Protein AF-A0A0H5QD38-F1 (afdb_monomer_lite)

Organism: Neisseria meningitidis serogroup B (NCBI:txid491)

Secondary structure (DSSP, 8-state):
---PPP---HHHHHHHHHHHHHHHHHHHS---EEETTEEE-SS-HHHHHHHHHHHHHHHHHHHGGG-

Radius of gyration: 16.7 Å; chains: 1; bounding box: 36×15×53 Å

pLDDT: mean 86.31, std 11.62, range [50.41, 96.12]

Sequence (67 aa):
MEKRKIPFGKQEIDDDMDKVSALKRKFKDISEIKVGDGWEYPFNYEQGMKELDEVLLKYIPFFEEER

Structure (mmCIF, N/CA/C/O backbone):
data_AF-A0A0H5QD38-F1
#
_entry.id   AF-A0A0H5QD38-F1
#
loop_
_atom_site.group_PDB
_atom_site.id
_atom_site.type_symbol
_atom_site.label_atom_id
_atom_site.label_alt_id
_atom_site.label_comp_id
_atom_site.label_asym_id
_atom_site.label_entity_id
_atom_site.label_seq_id
_atom_site.pdbx_PDB_ins_code
_atom_site.Cartn_x
_atom_site.Cartn_y
_atom_site.Cartn_z
_atom_site.occupancy
_atom_site.B_iso_or_equiv
_atom_site.auth_seq_id
_atom_site.auth_comp_id
_atom_site.auth_asym_id
_atom_site.auth_atom_id
_atom_site.pdbx_PDB_model_num
ATOM 1 N N . MET A 1 1 ? -8.190 -7.862 28.593 1.00 50.50 1 MET A N 1
ATOM 2 C CA . MET A 1 1 ? -7.920 -6.756 27.657 1.00 50.50 1 MET A CA 1
ATOM 3 C C . MET A 1 1 ? -9.064 -6.740 26.664 1.00 50.50 1 MET A C 1
ATOM 5 O O . MET A 1 1 ? -9.331 -7.776 26.063 1.00 50.50 1 MET A O 1
ATOM 9 N N . GLU A 1 2 ? -9.830 -5.653 26.595 1.00 57.00 2 GLU A N 1
ATOM 10 C CA . GLU A 1 2 ? -10.841 -5.513 25.544 1.00 57.00 2 GLU A CA 1
ATOM 11 C C . GLU A 1 2 ? -10.111 -5.392 24.209 1.00 57.00 2 GLU A C 1
ATOM 13 O O . GLU A 1 2 ? -9.216 -4.562 24.077 1.00 57.00 2 GLU A O 1
ATOM 18 N N . LYS A 1 3 ? -10.462 -6.233 23.231 1.00 59.97 3 LYS A N 1
ATOM 19 C CA . LYS A 1 3 ? -9.960 -6.080 21.864 1.00 59.97 3 LYS A CA 1
ATOM 20 C C . LYS A 1 3 ? -1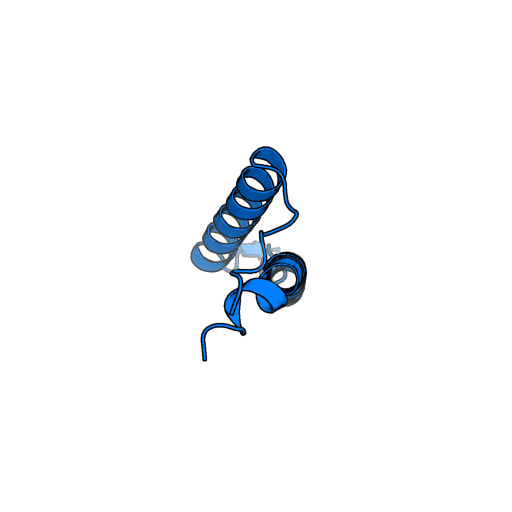0.370 -4.690 21.389 1.00 59.97 3 LYS A C 1
ATOM 22 O O . LYS A 1 3 ? -11.572 -4.445 21.243 1.00 59.97 3 LYS A O 1
ATOM 27 N N . ARG A 1 4 ? -9.412 -3.783 21.169 1.00 63.16 4 ARG A N 1
ATOM 28 C CA . ARG A 1 4 ? -9.709 -2.497 20.532 1.00 63.16 4 ARG A CA 1
ATOM 29 C C . ARG A 1 4 ? -10.415 -2.792 19.218 1.00 63.16 4 ARG A C 1
ATOM 31 O O . ARG A 1 4 ? -9.890 -3.499 18.360 1.00 63.16 4 ARG A O 1
ATOM 38 N N . LYS A 1 5 ? -11.643 -2.296 19.078 1.00 71.31 5 LYS A N 1
ATOM 39 C CA . LYS A 1 5 ? -12.339 -2.375 17.798 1.00 71.31 5 LYS A CA 1
ATOM 40 C C . LYS A 1 5 ? -11.590 -1.473 16.834 1.00 71.31 5 LYS A C 1
ATOM 42 O O . LYS A 1 5 ? -11.419 -0.289 17.114 1.00 71.31 5 LYS A O 1
ATOM 47 N N . ILE A 1 6 ? -11.151 -2.049 15.722 1.00 77.06 6 ILE A N 1
ATOM 48 C CA . ILE A 1 6 ? -10.613 -1.290 14.600 1.00 77.06 6 ILE A CA 1
ATOM 49 C C . ILE A 1 6 ? -11.690 -0.259 14.200 1.00 77.06 6 ILE A C 1
ATOM 51 O O . ILE A 1 6 ? -12.825 -0.664 13.938 1.00 77.06 6 ILE A O 1
ATOM 55 N N . PRO A 1 7 ? -11.392 1.054 14.205 1.00 84.19 7 PRO A N 1
ATOM 56 C CA . PRO A 1 7 ? -12.375 2.117 13.996 1.00 84.19 7 PRO A CA 1
ATOM 57 C C . PRO A 1 7 ? -12.673 2.368 12.511 1.00 84.19 7 PRO A C 1
ATOM 59 O O . PRO A 1 7 ? -13.314 3.361 12.181 1.00 84.19 7 PRO A O 1
ATOM 62 N N . PHE A 1 8 ? -12.207 1.487 11.626 1.00 88.50 8 PHE A N 1
ATOM 63 C CA . PHE A 1 8 ? -12.374 1.597 10.182 1.00 88.50 8 PHE A CA 1
ATOM 64 C C . PHE A 1 8 ? -13.627 0.850 9.729 1.00 88.50 8 PHE A C 1
ATOM 66 O O . PHE A 1 8 ? -13.938 -0.251 10.198 1.00 88.50 8 PHE A O 1
ATOM 73 N N . GLY A 1 9 ? -14.364 1.460 8.804 1.00 91.06 9 GLY A N 1
ATOM 74 C CA . GLY A 1 9 ? -15.503 0.812 8.163 1.00 91.06 9 GLY A CA 1
ATOM 75 C C . GLY A 1 9 ? -15.051 -0.303 7.217 1.00 91.06 9 GLY A C 1
ATOM 76 O O . GLY A 1 9 ? -13.919 -0.304 6.743 1.00 91.06 9 GLY A O 1
ATOM 77 N N . LYS A 1 10 ? -15.957 -1.227 6.872 1.00 91.56 10 LYS A N 1
ATOM 78 C CA . LYS A 1 10 ? -15.658 -2.302 5.908 1.00 91.56 10 LYS A CA 1
ATOM 79 C C . LYS A 1 10 ? -15.082 -1.763 4.589 1.00 91.56 10 LYS A C 1
ATOM 81 O O . LYS A 1 10 ? -14.081 -2.281 4.122 1.00 91.56 10 LYS A O 1
ATOM 86 N N . GLN A 1 11 ? -15.694 -0.716 4.029 1.00 94.12 11 GLN A N 1
ATOM 87 C CA . GLN A 1 11 ? -15.243 -0.124 2.767 1.00 94.12 11 GLN A CA 1
ATOM 88 C C . GLN A 1 11 ? -13.817 0.430 2.865 1.00 94.12 11 GLN A C 1
ATOM 90 O O . GLN A 1 11 ? -13.028 0.230 1.957 1.00 94.12 11 GLN A O 1
ATOM 95 N N . GLU A 1 12 ? -13.476 1.085 3.975 1.00 93.88 12 GLU A N 1
ATOM 96 C CA . GLU A 1 12 ? -12.136 1.643 4.183 1.00 93.88 12 GLU A CA 1
ATOM 97 C C . GLU A 1 12 ? -11.075 0.538 4.264 1.00 93.88 12 GLU A C 1
ATOM 99 O O . GLU A 1 12 ? -9.999 0.667 3.684 1.00 93.88 12 GLU A O 1
ATOM 104 N N . ILE A 1 13 ? -11.409 -0.575 4.923 1.00 92.38 13 ILE A N 1
ATOM 105 C CA . ILE A 1 13 ? -10.546 -1.757 4.987 1.00 92.38 13 ILE A CA 1
ATOM 106 C C . ILE A 1 13 ? -10.378 -2.378 3.597 1.00 92.38 13 ILE A C 1
ATOM 108 O O . ILE A 1 13 ? -9.256 -2.699 3.209 1.00 92.38 13 ILE A O 1
ATOM 112 N N . ASP A 1 14 ? -11.468 -2.536 2.843 1.00 94.94 14 ASP A N 1
ATOM 113 C CA . ASP A 1 14 ? -11.431 -3.091 1.486 1.00 94.94 14 ASP A CA 1
ATOM 114 C C . ASP A 1 14 ? -10.567 -2.204 0.558 1.00 94.94 14 ASP A C 1
ATOM 116 O O . ASP A 1 14 ? -9.674 -2.710 -0.124 1.00 94.94 14 ASP A O 1
ATOM 120 N N . ASP A 1 15 ? -10.734 -0.877 0.616 1.00 95.56 15 ASP A N 1
ATOM 121 C CA . ASP A 1 15 ? -9.954 0.090 -0.170 1.00 95.56 15 ASP A CA 1
ATOM 122 C C . ASP A 1 15 ? -8.452 0.059 0.185 1.00 95.56 15 ASP A C 1
ATOM 124 O O . ASP A 1 15 ? -7.584 0.128 -0.692 1.00 95.56 15 ASP A O 1
ATOM 128 N N . ASP A 1 16 ? -8.116 -0.039 1.474 1.00 94.94 16 ASP A N 1
ATOM 129 C CA . ASP A 1 16 ? -6.727 -0.145 1.931 1.00 94.94 16 ASP A CA 1
ATOM 130 C C . ASP A 1 16 ? -6.097 -1.491 1.514 1.00 94.94 16 ASP A C 1
ATOM 132 O O . ASP A 1 16 ? -4.934 -1.534 1.098 1.00 94.94 16 ASP A O 1
ATOM 136 N N . MET A 1 17 ? -6.862 -2.587 1.540 1.00 94.25 17 MET A N 1
ATOM 137 C CA . MET A 1 17 ? -6.416 -3.900 1.055 1.00 94.25 17 MET A CA 1
ATOM 138 C C . MET A 1 17 ? -6.181 -3.921 -0.459 1.00 94.25 17 MET A C 1
ATOM 140 O O . MET A 1 17 ? -5.224 -4.556 -0.929 1.00 94.25 17 MET A O 1
ATOM 144 N N . ASP A 1 18 ? -6.998 -3.200 -1.225 1.00 96.12 18 ASP A N 1
ATOM 145 C CA . ASP A 1 18 ? -6.799 -3.011 -2.661 1.00 96.12 18 ASP A CA 1
ATOM 146 C C . ASP A 1 18 ? -5.509 -2.231 -2.947 1.00 96.12 18 ASP A C 1
ATOM 148 O O . ASP A 1 18 ? -4.723 -2.635 -3.815 1.00 96.12 18 ASP A O 1
ATOM 152 N N . LYS A 1 19 ? -5.214 -1.178 -2.170 1.00 95.06 19 LYS A N 1
ATOM 153 C CA . LYS A 1 19 ? -3.943 -0.435 -2.268 1.00 95.06 19 LYS A CA 1
ATOM 154 C C . LYS A 1 19 ? -2.736 -1.325 -1.986 1.00 95.06 19 LYS A C 1
ATOM 156 O O . LYS A 1 19 ? -1.802 -1.352 -2.790 1.00 95.06 19 LYS A O 1
ATOM 161 N N . VAL A 1 20 ? -2.762 -2.099 -0.898 1.00 94.81 20 VAL A N 1
ATOM 162 C CA . VAL A 1 20 ? -1.679 -3.042 -0.556 1.00 94.81 20 VAL A CA 1
ATOM 163 C C . VAL A 1 20 ? -1.489 -4.076 -1.667 1.00 94.81 20 VAL A C 1
ATOM 165 O O . VAL A 1 20 ? -0.360 -4.369 -2.071 1.00 94.81 20 VAL A O 1
ATOM 168 N N . SER A 1 21 ? -2.583 -4.607 -2.214 1.00 94.69 21 SER A N 1
ATOM 169 C CA . SER A 1 21 ? -2.543 -5.579 -3.309 1.00 94.69 21 SER A CA 1
ATOM 170 C C . SER A 1 21 ? -1.958 -4.986 -4.593 1.00 94.69 21 SER A C 1
ATOM 172 O O . SER A 1 21 ? -1.163 -5.645 -5.271 1.00 94.69 21 SER A O 1
ATOM 174 N N . ALA A 1 22 ? -2.307 -3.740 -4.920 1.00 93.56 22 ALA A N 1
ATOM 175 C CA . ALA A 1 22 ? -1.759 -3.022 -6.064 1.00 93.56 22 ALA A CA 1
ATOM 176 C C . ALA A 1 22 ? -0.256 -2.748 -5.897 1.00 93.56 22 ALA A C 1
ATOM 178 O O . ALA A 1 22 ? 0.515 -3.026 -6.817 1.00 93.56 22 ALA A O 1
ATOM 179 N N . LEU A 1 23 ? 0.176 -2.276 -4.724 1.00 93.31 23 LEU A N 1
ATOM 180 C CA . LEU A 1 23 ? 1.591 -2.052 -4.407 1.00 93.31 23 LEU A CA 1
ATOM 181 C C . LEU A 1 23 ? 2.399 -3.349 -4.480 1.00 93.31 23 LEU A C 1
ATOM 183 O 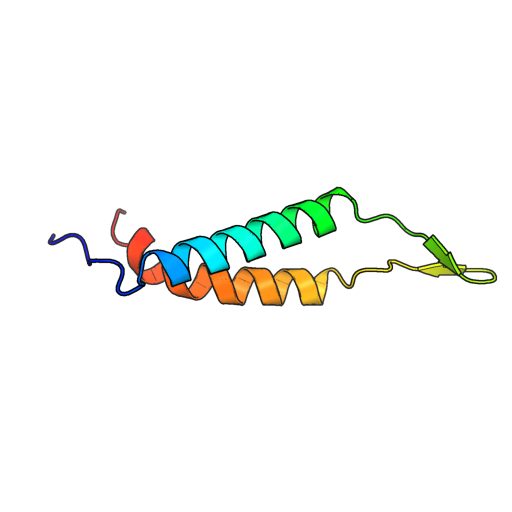O . LEU A 1 23 ? 3.443 -3.387 -5.125 1.00 93.31 23 LEU A O 1
ATOM 187 N N . LYS A 1 24 ? 1.882 -4.448 -3.920 1.00 92.88 24 LYS A N 1
ATOM 188 C CA . LYS A 1 24 ? 2.515 -5.771 -4.011 1.00 92.88 24 LYS A CA 1
ATOM 189 C C . LYS A 1 24 ? 2.748 -6.203 -5.459 1.00 92.88 24 LYS A C 1
ATOM 191 O O . LYS A 1 24 ? 3.808 -6.748 -5.760 1.00 92.88 24 LYS A O 1
ATOM 196 N N . ARG A 1 25 ? 1.773 -5.983 -6.350 1.00 92.00 25 ARG A N 1
ATOM 197 C CA . ARG A 1 25 ? 1.934 -6.267 -7.787 1.00 92.00 25 ARG A CA 1
ATOM 198 C C . ARG A 1 25 ? 3.016 -5.383 -8.397 1.00 92.00 25 ARG A C 1
ATOM 200 O O . ARG A 1 25 ? 3.937 -5.914 -9.000 1.00 92.00 25 ARG A O 1
ATOM 207 N N . LYS A 1 26 ? 2.973 -4.068 -8.150 1.00 90.25 26 LYS A N 1
ATOM 208 C CA . LYS A 1 26 ? 3.993 -3.125 -8.640 1.00 90.25 26 LYS A CA 1
ATOM 209 C C . LYS A 1 26 ? 5.405 -3.508 -8.196 1.00 90.25 26 LYS A C 1
ATOM 211 O O . LYS A 1 26 ? 6.300 -3.494 -9.024 1.00 90.25 26 LYS A O 1
ATOM 216 N N . PHE A 1 27 ? 5.604 -3.889 -6.932 1.00 89.44 27 PHE A N 1
ATOM 217 C CA . PHE A 1 27 ? 6.910 -4.331 -6.433 1.00 89.44 27 PHE A CA 1
ATOM 218 C C . PHE A 1 27 ? 7.367 -5.655 -7.039 1.00 89.44 27 PHE A C 1
ATOM 220 O O . PHE A 1 27 ? 8.552 -5.831 -7.294 1.00 89.44 27 PHE A O 1
ATOM 227 N N . LYS A 1 28 ? 6.446 -6.599 -7.248 1.00 89.31 28 LYS A N 1
ATOM 228 C CA . LYS A 1 28 ? 6.779 -7.906 -7.820 1.00 89.31 28 LYS A CA 1
ATOM 229 C C . LYS A 1 28 ? 7.136 -7.807 -9.302 1.00 89.31 28 LYS A C 1
ATOM 231 O O . LYS A 1 28 ? 8.040 -8.500 -9.755 1.00 89.31 28 LYS A O 1
ATOM 236 N N . ASP A 1 29 ? 6.409 -6.968 -10.024 1.00 88.50 29 ASP A N 1
ATOM 237 C CA . ASP A 1 29 ? 6.515 -6.836 -11.473 1.00 88.50 29 ASP A CA 1
ATOM 238 C C . ASP A 1 29 ? 7.462 -5.690 -11.871 1.00 88.50 29 ASP A C 1
ATOM 240 O O . ASP A 1 29 ? 7.550 -5.341 -13.048 1.00 88.50 29 ASP A O 1
ATOM 244 N N . ILE A 1 30 ? 8.164 -5.082 -10.903 1.00 85.94 30 ILE A N 1
ATOM 245 C CA . ILE A 1 30 ? 9.110 -4.009 -11.184 1.00 85.94 30 ILE A CA 1
ATOM 246 C C . ILE A 1 30 ? 10.292 -4.565 -11.980 1.00 85.94 30 ILE A C 1
ATOM 248 O O . ILE A 1 30 ? 10.983 -5.497 -11.570 1.00 85.94 30 ILE A O 1
ATOM 252 N N . SER A 1 31 ? 10.538 -3.965 -13.133 1.00 85.75 31 SER A N 1
ATOM 253 C CA . SER A 1 31 ? 11.695 -4.256 -13.964 1.00 85.75 31 SER A CA 1
ATOM 254 C C . SER A 1 31 ? 12.150 -2.978 -14.638 1.00 85.75 31 SER A C 1
ATOM 256 O O . SER A 1 31 ? 11.330 -2.108 -14.944 1.00 85.75 31 SER A O 1
ATOM 258 N N . GLU A 1 32 ? 13.447 -2.878 -14.896 1.00 88.06 32 GLU A N 1
ATOM 259 C CA . GLU A 1 32 ? 13.983 -1.788 -15.696 1.00 88.06 32 GLU A CA 1
ATOM 260 C C . GLU A 1 32 ? 13.383 -1.833 -17.101 1.00 88.06 32 GLU A C 1
ATOM 262 O O . GLU A 1 32 ? 13.258 -2.893 -17.721 1.00 88.06 32 GLU A O 1
ATOM 267 N N . ILE A 1 33 ? 13.014 -0.665 -17.610 1.00 89.56 33 ILE A N 1
ATOM 268 C CA . ILE A 1 33 ? 12.618 -0.477 -18.997 1.00 89.56 33 ILE A CA 1
ATOM 269 C C . ILE A 1 33 ? 13.703 0.321 -19.708 1.00 89.56 33 ILE A C 1
ATOM 271 O O . ILE A 1 33 ? 14.345 1.194 -19.123 1.00 89.56 33 ILE A O 1
ATOM 275 N N . LYS A 1 34 ? 13.926 0.014 -20.984 1.00 91.44 34 LYS A N 1
ATOM 276 C CA . LYS A 1 34 ? 14.899 0.743 -21.792 1.00 91.44 34 LYS A CA 1
ATOM 277 C C . LYS A 1 34 ? 14.330 2.114 -22.162 1.00 91.44 34 LYS A C 1
ATOM 279 O O . LYS A 1 34 ? 13.286 2.185 -22.810 1.00 91.44 34 LYS A O 1
ATOM 284 N N . VAL A 1 35 ? 15.031 3.182 -21.795 1.00 87.94 35 VAL A N 1
ATOM 285 C CA . VAL A 1 35 ? 14.664 4.573 -22.092 1.00 87.94 35 VAL A CA 1
ATOM 286 C C . VAL A 1 35 ? 15.856 5.240 -22.777 1.00 87.94 35 VAL A C 1
ATOM 288 O O . VAL A 1 35 ? 16.872 5.535 -22.152 1.00 87.94 35 VAL A O 1
ATOM 291 N N . GLY A 1 36 ? 15.759 5.427 -24.097 1.00 89.38 36 GLY A N 1
ATOM 292 C CA . GLY A 1 36 ? 16.878 5.909 -24.913 1.00 89.38 36 GLY A CA 1
ATOM 293 C C . GLY A 1 36 ? 18.088 4.969 -24.837 1.00 89.38 36 GLY A C 1
ATOM 294 O O . GLY A 1 36 ? 17.975 3.777 -25.142 1.00 89.38 36 GLY A O 1
ATOM 295 N N . ASP A 1 37 ? 19.226 5.514 -24.406 1.00 93.69 37 ASP A N 1
ATOM 296 C CA . ASP A 1 37 ? 20.476 4.771 -24.193 1.00 93.69 37 ASP A CA 1
ATOM 297 C C . ASP A 1 37 ? 20.609 4.197 -22.768 1.00 93.69 37 ASP A C 1
ATOM 299 O O . ASP A 1 37 ? 21.585 3.507 -22.471 1.00 93.69 37 ASP A O 1
ATOM 303 N N . GLY A 1 38 ? 19.638 4.464 -21.888 1.00 91.69 38 GLY A N 1
ATOM 304 C CA . GLY A 1 38 ? 19.640 4.052 -20.486 1.00 91.69 38 GLY A CA 1
ATOM 305 C C . GLY A 1 38 ? 18.570 3.019 -20.130 1.00 91.69 38 GLY A C 1
ATOM 306 O O . GLY A 1 38 ? 17.737 2.619 -20.949 1.00 91.69 38 GLY A O 1
ATOM 307 N N . TRP A 1 39 ? 18.604 2.603 -18.867 1.00 92.31 39 TRP A N 1
ATOM 308 C CA . TRP A 1 39 ? 17.603 1.761 -18.220 1.00 92.31 39 TRP A CA 1
ATOM 309 C C . TRP A 1 39 ? 17.040 2.518 -17.024 1.00 92.31 39 TRP A C 1
ATOM 311 O O . TRP A 1 39 ? 17.798 3.072 -16.229 1.00 92.31 39 TRP A O 1
ATOM 321 N N . GLU A 1 40 ? 15.719 2.560 -16.911 1.00 90.44 40 GLU A N 1
ATOM 322 C CA . GLU A 1 40 ? 15.032 3.258 -15.829 1.00 90.44 40 GLU A CA 1
ATOM 323 C C . GLU A 1 40 ? 13.971 2.353 -15.214 1.00 90.44 40 GLU A C 1
ATOM 325 O O . GLU A 1 40 ? 13.306 1.581 -15.908 1.00 90.44 40 GLU A O 1
ATOM 330 N N . TYR A 1 41 ? 13.779 2.464 -13.902 1.00 87.12 41 TYR A N 1
ATOM 331 C CA . TYR A 1 41 ? 12.637 1.846 -13.245 1.00 87.12 41 TYR A CA 1
ATOM 332 C C . TYR A 1 41 ? 11.408 2.738 -13.450 1.00 87.12 41 TYR A C 1
ATOM 334 O O . TYR A 1 41 ? 11.409 3.883 -12.996 1.00 87.12 41 TYR A O 1
ATOM 342 N N . PRO A 1 42 ? 10.327 2.232 -14.069 1.00 85.31 42 PRO A N 1
ATOM 343 C CA . PRO A 1 42 ? 9.115 3.023 -14.290 1.00 85.31 42 PRO A CA 1
ATOM 344 C C . PRO A 1 42 ? 8.376 3.330 -12.981 1.00 85.31 42 PRO A C 1
ATOM 346 O O . PRO A 1 42 ? 7.499 4.191 -12.934 1.00 85.31 42 PRO A O 1
ATOM 349 N N . PHE A 1 43 ? 8.710 2.604 -11.916 1.00 86.50 43 PHE A N 1
ATOM 350 C CA . PHE A 1 43 ? 8.136 2.760 -10.596 1.00 86.50 43 PHE A CA 1
ATOM 351 C C . PHE A 1 43 ? 9.221 3.166 -9.600 1.00 86.50 43 PHE A C 1
ATOM 353 O O . PHE A 1 43 ? 10.260 2.518 -9.498 1.00 86.50 43 PHE A O 1
ATOM 360 N N . ASN A 1 44 ? 8.964 4.227 -8.836 1.00 88.81 44 ASN A N 1
ATOM 361 C CA . ASN A 1 44 ? 9.852 4.638 -7.758 1.00 88.81 44 ASN A CA 1
ATOM 362 C C . ASN A 1 44 ? 9.595 3.762 -6.522 1.00 88.81 44 ASN A C 1
ATOM 364 O O . ASN A 1 44 ? 8.547 3.860 -5.881 1.00 88.81 44 ASN A O 1
ATOM 368 N N . TYR A 1 45 ? 10.575 2.923 -6.184 1.00 87.50 45 TYR A N 1
ATOM 369 C CA . TYR A 1 45 ? 10.488 2.003 -5.054 1.00 87.50 45 TYR A CA 1
ATOM 370 C C . TYR A 1 45 ? 10.311 2.723 -3.707 1.00 87.50 45 TYR A C 1
ATOM 372 O O . TYR A 1 45 ? 9.476 2.313 -2.905 1.00 87.50 45 TYR A O 1
ATOM 380 N N . GLU A 1 46 ? 11.034 3.822 -3.466 1.00 90.19 46 GLU A N 1
ATOM 381 C CA . GLU A 1 46 ? 10.930 4.592 -2.217 1.00 90.19 46 GLU A CA 1
ATOM 382 C C . GLU A 1 46 ? 9.540 5.202 -2.037 1.00 90.19 46 GLU A C 1
ATOM 384 O O . GLU A 1 46 ? 8.992 5.200 -0.935 1.00 90.19 46 GLU A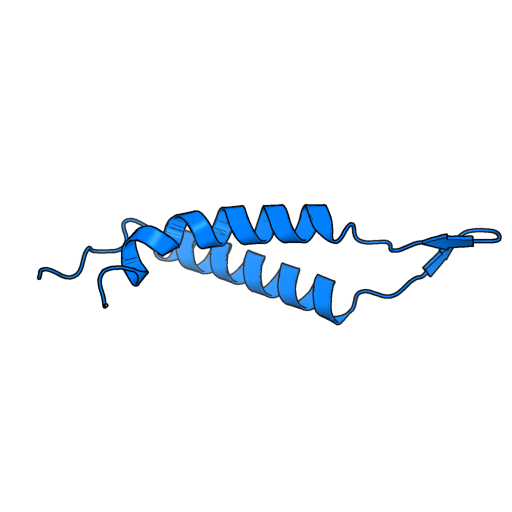 O 1
ATOM 389 N N . GLN A 1 47 ? 8.950 5.696 -3.126 1.00 91.31 47 GLN A N 1
ATOM 390 C CA . GLN A 1 47 ? 7.582 6.206 -3.105 1.00 91.31 47 GLN A CA 1
ATOM 391 C C . GLN A 1 47 ? 6.586 5.086 -2.785 1.00 91.31 47 GLN A C 1
ATOM 393 O O . GLN A 1 47 ? 5.712 5.267 -1.941 1.00 91.31 47 GLN A O 1
ATOM 398 N N . GLY A 1 48 ? 6.763 3.908 -3.389 1.00 92.19 48 GLY A N 1
ATOM 399 C CA . GLY A 1 48 ? 5.953 2.734 -3.071 1.00 92.19 48 GLY A CA 1
ATOM 400 C C . GLY A 1 48 ? 6.041 2.319 -1.604 1.00 92.19 48 GLY A C 1
ATOM 401 O O . GLY A 1 48 ? 5.033 1.932 -1.018 1.00 92.19 48 GLY A O 1
ATOM 402 N N . MET A 1 49 ? 7.231 2.403 -1.002 1.00 93.12 49 MET A N 1
ATOM 403 C CA . MET A 1 49 ? 7.421 2.092 0.417 1.00 93.12 49 MET A CA 1
ATOM 404 C C . MET A 1 49 ? 6.692 3.089 1.319 1.00 93.12 49 MET A C 1
ATOM 406 O O . MET A 1 49 ? 6.036 2.668 2.264 1.00 93.12 49 MET A O 1
ATOM 410 N N . LYS A 1 50 ? 6.724 4.387 0.991 1.00 94.44 50 LYS A N 1
ATOM 411 C CA . LYS A 1 50 ? 5.958 5.407 1.727 1.00 94.44 50 LYS A CA 1
ATOM 412 C C . LYS A 1 50 ? 4.453 5.154 1.659 1.00 94.44 50 LYS A C 1
ATOM 414 O O . LYS A 1 50 ? 3.787 5.205 2.685 1.00 94.44 50 LYS A O 1
ATOM 419 N N . GLU A 1 51 ? 3.927 4.833 0.475 1.00 94.50 51 GLU A N 1
ATOM 420 C CA . GLU A 1 51 ? 2.503 4.503 0.305 1.00 94.50 51 GLU A CA 1
ATOM 421 C C . GLU A 1 51 ? 2.104 3.255 1.108 1.00 94.50 51 GLU A C 1
ATOM 423 O O . GLU A 1 51 ? 1.002 3.189 1.654 1.00 94.50 51 GLU A O 1
ATOM 428 N N . LEU A 1 52 ? 2.997 2.265 1.204 1.00 94.44 52 LEU A N 1
ATOM 429 C CA . LEU A 1 52 ? 2.766 1.081 2.024 1.00 94.44 52 LEU A CA 1
ATOM 430 C C . LEU A 1 52 ? 2.760 1.430 3.520 1.00 94.44 52 LEU A C 1
ATOM 432 O O . LEU A 1 52 ? 1.846 1.014 4.234 1.00 94.44 52 LEU A O 1
ATOM 436 N N . ASP A 1 53 ? 3.739 2.210 3.981 1.00 94.00 53 ASP A N 1
ATOM 437 C CA . ASP A 1 53 ? 3.838 2.653 5.375 1.00 94.00 53 ASP A CA 1
ATOM 438 C C . ASP A 1 53 ? 2.600 3.455 5.798 1.00 94.00 53 ASP A C 1
ATOM 440 O O . ASP A 1 53 ? 2.052 3.216 6.873 1.00 94.00 53 ASP A O 1
ATOM 444 N N . GLU A 1 54 ? 2.095 4.346 4.940 1.00 93.75 54 GLU A N 1
ATOM 445 C CA . GLU A 1 54 ? 0.875 5.124 5.193 1.00 93.75 54 GLU A CA 1
ATOM 446 C C . GLU A 1 54 ? -0.354 4.248 5.453 1.00 93.75 54 GLU A C 1
ATOM 448 O O . GLU A 1 54 ? -1.208 4.616 6.261 1.00 93.75 54 GLU A O 1
ATOM 453 N N . VAL A 1 55 ? -0.461 3.094 4.787 1.00 93.31 55 VAL A N 1
ATOM 454 C CA . VAL A 1 55 ? -1.539 2.140 5.058 1.00 93.31 55 VAL A CA 1
ATOM 455 C C . VAL A 1 55 ? -1.254 1.397 6.357 1.00 93.31 55 VAL A C 1
ATOM 457 O O . VAL A 1 55 ? -2.095 1.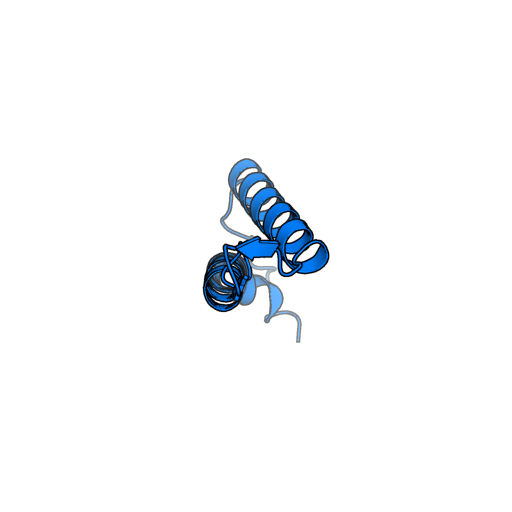400 7.252 1.00 93.31 55 VAL A O 1
ATOM 460 N N . LEU A 1 56 ? -0.074 0.790 6.502 1.00 91.12 56 LEU A N 1
ATOM 461 C CA . LEU A 1 56 ? 0.241 -0.080 7.640 1.00 91.12 56 LEU A CA 1
ATOM 462 C C . LEU A 1 56 ? 0.216 0.658 8.987 1.00 91.12 56 LEU A C 1
ATOM 464 O O . LEU A 1 56 ? -0.297 0.116 9.969 1.00 91.12 56 LEU A O 1
ATOM 468 N N . LEU A 1 57 ? 0.685 1.908 9.035 1.00 92.19 57 LEU A N 1
ATOM 469 C CA . LEU A 1 57 ? 0.692 2.737 10.246 1.00 92.19 57 LEU A CA 1
ATOM 470 C C . LEU A 1 57 ? -0.706 2.984 10.822 1.00 92.19 57 LEU A C 1
ATOM 472 O O . LEU A 1 57 ? -0.839 3.134 12.036 1.00 92.19 57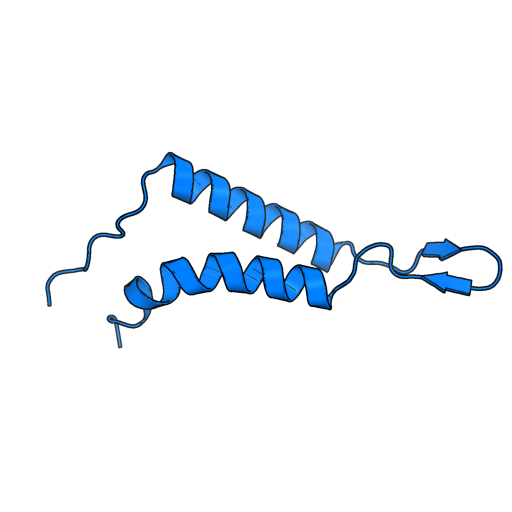 LEU A O 1
ATOM 476 N N . LYS A 1 58 ? -1.760 2.961 9.996 1.00 90.94 58 LYS A N 1
ATOM 477 C CA . LYS A 1 58 ? -3.148 3.054 10.481 1.00 90.94 58 LYS A CA 1
ATOM 478 C C . LYS A 1 58 ? -3.540 1.856 11.341 1.00 90.94 58 LYS A C 1
ATOM 480 O O . LYS A 1 58 ? -4.339 1.993 12.264 1.00 90.94 58 LYS A O 1
ATOM 485 N N . TYR A 1 59 ? -3.005 0.682 11.016 1.00 88.31 59 TYR A N 1
ATOM 486 C CA . TYR A 1 59 ? -3.420 -0.590 11.595 1.00 88.31 59 TYR A CA 1
ATOM 487 C C . TYR A 1 59 ? -2.511 -1.059 12.736 1.00 88.31 59 TYR A C 1
ATOM 489 O O . TYR A 1 59 ? -2.983 -1.767 13.626 1.00 88.31 59 TYR A O 1
ATOM 497 N N . ILE A 1 60 ? -1.239 -0.643 12.743 1.00 87.25 60 ILE A N 1
ATOM 498 C CA . ILE A 1 60 ? -0.238 -0.981 13.771 1.00 87.25 60 ILE A CA 1
ATOM 499 C C . ILE A 1 60 ? -0.788 -0.883 15.213 1.00 87.25 60 ILE A C 1
ATOM 501 O O . ILE A 1 60 ? -0.705 -1.881 15.936 1.00 87.25 60 ILE A O 1
ATOM 505 N N . PRO A 1 61 ? -1.458 0.215 15.629 1.00 85.69 61 PRO A N 1
ATOM 506 C CA . PRO A 1 61 ? -1.956 0.363 17.002 1.00 85.69 61 PRO A CA 1
ATOM 507 C C . PRO A 1 61 ? -3.006 -0.669 17.444 1.00 85.69 61 PRO A C 1
ATOM 509 O O . PRO A 1 61 ? -3.324 -0.737 18.632 1.00 85.69 61 PRO A O 1
ATOM 512 N N . PHE A 1 62 ? -3.583 -1.430 16.507 1.00 81.69 62 PHE A N 1
ATOM 513 C CA . PHE A 1 62 ? -4.598 -2.456 16.767 1.00 81.69 62 PHE A CA 1
ATOM 514 C C . PHE A 1 62 ? -4.031 -3.878 16.746 1.00 81.69 62 PHE A C 1
ATOM 516 O O . PHE A 1 62 ? -4.690 -4.794 17.230 1.00 81.69 62 PHE A O 1
ATOM 523 N N . PHE A 1 63 ? -2.826 -4.063 16.203 1.00 77.19 63 PHE A N 1
ATOM 524 C CA . PHE A 1 63 ? -2.159 -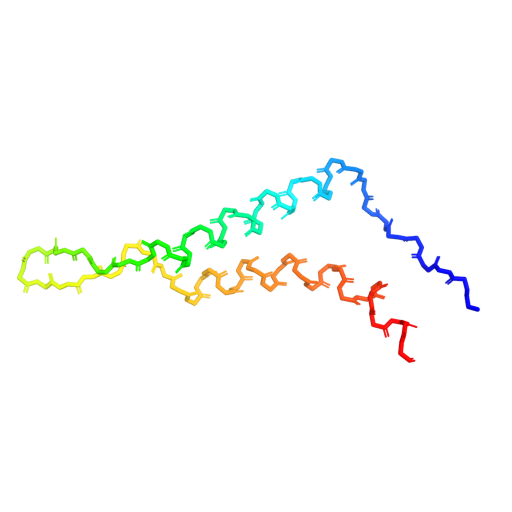5.361 16.109 1.00 77.19 63 PHE A CA 1
ATOM 525 C C . PHE A 1 63 ? -1.003 -5.513 17.110 1.00 77.19 63 PHE A C 1
ATOM 527 O O . PHE A 1 63 ? -0.653 -6.634 17.466 1.00 77.19 63 PHE A O 1
ATOM 534 N N . GLU A 1 64 ? -0.433 -4.413 17.613 1.00 69.31 64 GLU A N 1
ATOM 535 C CA . GLU A 1 64 ? 0.656 -4.452 18.603 1.00 69.31 64 GLU A CA 1
ATOM 536 C C . GLU A 1 64 ? 0.202 -4.794 20.035 1.00 69.31 64 GLU A C 1
ATOM 538 O O . GLU A 1 64 ? 1.023 -5.225 20.841 1.00 69.31 64 GLU A O 1
ATOM 543 N N . GLU A 1 65 ? -1.090 -4.665 20.361 1.00 57.84 65 GLU A N 1
ATOM 544 C CA . GLU A 1 65 ? -1.623 -4.996 21.698 1.00 57.84 65 GLU A CA 1
ATOM 545 C C . GLU A 1 65 ? -1.719 -6.508 21.990 1.00 57.84 65 GLU A C 1
ATOM 547 O O . GLU A 1 65 ? -2.002 -6.884 23.125 1.00 57.84 65 GLU A O 1
ATOM 552 N N . GLU A 1 66 ? -1.480 -7.390 21.011 1.00 53.78 66 GLU A N 1
ATOM 553 C CA . GLU A 1 66 ? -1.535 -8.852 21.202 1.00 53.78 66 GLU A CA 1
ATOM 554 C C . GLU A 1 66 ? -0.199 -9.493 21.664 1.00 53.78 66 GLU A C 1
ATOM 556 O O . GLU A 1 66 ? -0.076 -10.719 21.618 1.00 53.78 66 GLU A O 1
ATOM 561 N N . ARG A 1 67 ? 0.799 -8.717 22.121 1.00 50.41 67 ARG A N 1
ATOM 562 C CA . ARG A 1 67 ? 2.087 -9.242 22.638 1.00 50.41 67 ARG A CA 1
ATOM 563 C C . ARG A 1 67 ? 2.234 -9.222 24.156 1.00 50.41 67 ARG A C 1
ATOM 565 O O . ARG A 1 67 ? 1.861 -8.214 24.790 1.00 50.41 67 ARG A O 1
#

Foldseek 3Di:
DPQPPLPDDPVRVVVLVVLVVVLVCLVVPFDWDDDPPDTDTPDDPVVSVVSNCVSVVSCCVNPVVPD